Protein AF-A0A9D3YQA4-F1 (afdb_monomer_lite)

pLDDT: mean 78.3, std 12.28, range [40.34, 89.31]

InterPro domains:
  IPR014806 Ubiquitin-fold modifier-conjugating enzyme 1 [PF08694] (1-51)
  IPR014806 Ubiquitin-fold modifier-conjugating enzyme 1 [PTHR12921] (1-56)
  IPR016135 Ubiquitin-conjugating enzyme/RWD-like [G3DSA:3.10.110.10] (1-58)
  IPR016135 Ubiquitin-conjugating enzyme/RWD-like [SSF54495] (1-53)

Foldseek 3Di:
DPPPPDQPFDPVVVVVVVVCPPVDDPVNCCVRGVVVSCVPVVVVCVVVVVDDDDDPPDPDD

Sequence (61 aa):
MYRGGRICMTDHFKPLWAKNVPKFGIAHAMSLGLGPWLAVEIPDLVEKGIITHKSTDGASN

Organism: Dreissena polymorpha (NCBI:txid45954)

Secondary structure (DSSP, 8-state):
-BTTTB----TTHHHHHHHHTTT--HHHHIIIIIHHHHHHHHHHHHHTTS-----S-----

Structure (mmCIF, N/CA/C/O backbone):
data_AF-A0A9D3YQA4-F1
#
_entry.id   AF-A0A9D3YQA4-F1
#
loop_
_atom_site.group_PDB
_atom_site.id
_atom_site.type_symbol
_atom_site.label_atom_id
_atom_site.label_alt_id
_atom_site.label_comp_id
_atom_site.label_asym_id
_atom_site.label_entity_id
_atom_site.label_seq_id
_atom_site.pdbx_PDB_ins_code
_atom_site.Cartn_x
_atom_site.Cartn_y
_atom_site.Cartn_z
_atom_site.occupancy
_atom_site.B_iso_or_equiv
_atom_site.auth_seq_id
_atom_site.auth_comp_id
_atom_site.auth_asym_id
_atom_site.auth_atom_id
_atom_site.pdbx_PDB_model_num
ATOM 1 N N . MET A 1 1 ? -2.626 -9.750 4.808 1.00 62.59 1 MET A N 1
ATOM 2 C 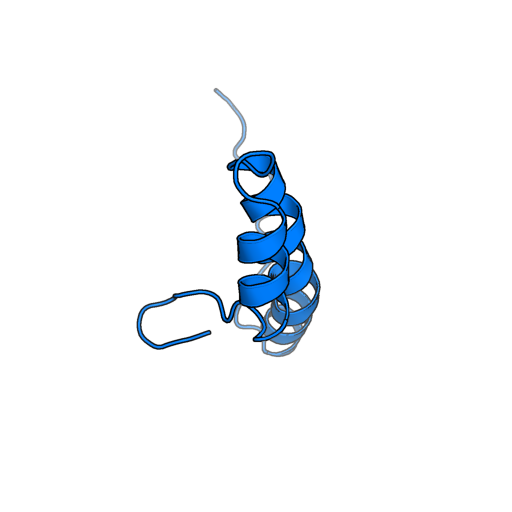CA . MET A 1 1 ? -1.222 -9.800 5.318 1.00 62.59 1 MET A CA 1
ATOM 3 C C . MET A 1 1 ? -0.675 -11.232 5.401 1.00 62.59 1 MET A C 1
ATOM 5 O O . MET A 1 1 ? -1.370 -12.117 5.883 1.00 62.59 1 MET A O 1
ATOM 9 N N . TYR A 1 2 ? 0.573 -11.471 4.986 1.00 67.25 2 TYR A N 1
ATOM 10 C CA . TYR A 1 2 ? 1.287 -12.734 5.226 1.00 67.25 2 TYR A CA 1
ATOM 11 C C . TYR A 1 2 ? 1.853 -12.788 6.655 1.00 67.25 2 TYR A C 1
ATOM 13 O O . TYR A 1 2 ? 2.090 -11.749 7.279 1.00 67.25 2 TYR A O 1
ATOM 21 N N . ARG A 1 3 ? 2.127 -14.004 7.163 1.00 60.28 3 ARG A N 1
ATOM 22 C CA . ARG A 1 3 ? 2.761 -14.223 8.482 1.00 60.28 3 ARG A CA 1
ATOM 23 C C . ARG A 1 3 ? 3.954 -13.278 8.681 1.00 60.28 3 ARG A C 1
ATOM 25 O O . ARG A 1 3 ? 4.843 -13.216 7.825 1.00 60.28 3 ARG A O 1
ATOM 32 N N . GLY A 1 4 ? 3.952 -12.577 9.817 1.00 71.56 4 GLY A N 1
ATOM 33 C CA . GLY A 1 4 ? 4.996 -11.622 10.201 1.00 71.56 4 GLY A CA 1
ATOM 34 C C . GLY A 1 4 ? 4.797 -10.193 9.683 1.00 71.56 4 GLY A C 1
ATOM 35 O O . GLY A 1 4 ? 5.775 -9.468 9.563 1.00 71.56 4 GLY A O 1
ATOM 36 N N . GLY A 1 5 ? 3.572 -9.791 9.327 1.00 71.31 5 GLY A N 1
ATOM 37 C CA . GLY A 1 5 ? 3.273 -8.408 8.929 1.00 71.31 5 GLY A CA 1
ATOM 38 C C . GLY A 1 5 ? 3.733 -8.035 7.516 1.00 71.31 5 GLY A C 1
ATOM 39 O O . GLY A 1 5 ? 3.711 -6.866 7.143 1.00 71.31 5 GLY A O 1
ATOM 40 N N . ARG A 1 6 ? 4.128 -9.017 6.694 1.00 70.19 6 ARG A N 1
ATOM 41 C CA . ARG A 1 6 ? 4.435 -8.770 5.281 1.00 70.19 6 ARG A CA 1
ATOM 42 C C . ARG A 1 6 ? 3.143 -8.471 4.529 1.00 70.19 6 ARG A C 1
ATOM 44 O O . ARG A 1 6 ? 2.182 -9.238 4.595 1.00 70.19 6 ARG A O 1
ATOM 51 N N . ILE A 1 7 ? 3.131 -7.365 3.800 1.00 76.38 7 ILE A N 1
ATOM 52 C CA . ILE A 1 7 ? 1.992 -6.955 2.982 1.00 76.38 7 ILE A CA 1
ATOM 53 C C . ILE A 1 7 ? 1.738 -8.008 1.901 1.00 76.38 7 ILE A C 1
ATOM 55 O O . ILE A 1 7 ? 2.678 -8.525 1.288 1.00 76.38 7 ILE A O 1
ATOM 59 N N . CYS A 1 8 ? 0.466 -8.348 1.679 1.00 70.25 8 CYS A N 1
ATOM 60 C CA . CYS A 1 8 ? 0.086 -9.223 0.578 1.00 70.25 8 CYS A CA 1
ATOM 61 C C . CYS A 1 8 ? 0.220 -8.449 -0.734 1.00 70.25 8 CYS A C 1
ATOM 63 O O . CYS A 1 8 ? -0.745 -7.872 -1.221 1.00 70.25 8 CYS A O 1
ATOM 65 N N . MET A 1 9 ? 1.429 -8.407 -1.295 1.00 67.38 9 MET A N 1
ATOM 66 C CA . MET A 1 9 ? 1.614 -7.919 -2.658 1.00 67.38 9 MET A CA 1
ATOM 67 C C . MET A 1 9 ? 0.882 -8.874 -3.599 1.00 67.38 9 MET A C 1
ATOM 69 O O . MET A 1 9 ? 1.094 -10.086 -3.535 1.00 67.38 9 MET A O 1
ATOM 73 N N . THR A 1 10 ? -0.008 -8.323 -4.422 1.00 70.81 10 THR A N 1
ATOM 74 C CA . THR A 1 10 ? -0.837 -9.093 -5.351 1.00 70.81 10 THR A CA 1
ATOM 75 C C . THR A 1 10 ? 0.043 -9.920 -6.288 1.00 70.81 10 THR A C 1
ATOM 77 O O . THR A 1 10 ? 1.128 -9.482 -6.682 1.00 70.81 10 THR A O 1
ATOM 80 N N . ASP A 1 11 ? -0.425 -11.097 -6.706 1.00 72.25 11 ASP A N 1
ATOM 81 C CA . ASP A 1 11 ? 0.291 -11.924 -7.691 1.00 72.25 11 ASP A CA 1
ATOM 82 C C . ASP A 1 11 ? 0.546 -11.181 -9.014 1.00 72.25 11 ASP A C 1
ATOM 84 O O . ASP A 1 11 ? 1.482 -11.497 -9.741 1.00 72.25 11 ASP A O 1
ATOM 88 N N . HIS A 1 12 ? -0.224 -10.123 -9.279 1.00 77.19 12 HIS A N 1
ATOM 89 C CA . HIS A 1 12 ? -0.065 -9.211 -10.410 1.00 77.19 12 HIS A CA 1
ATOM 90 C C . HIS A 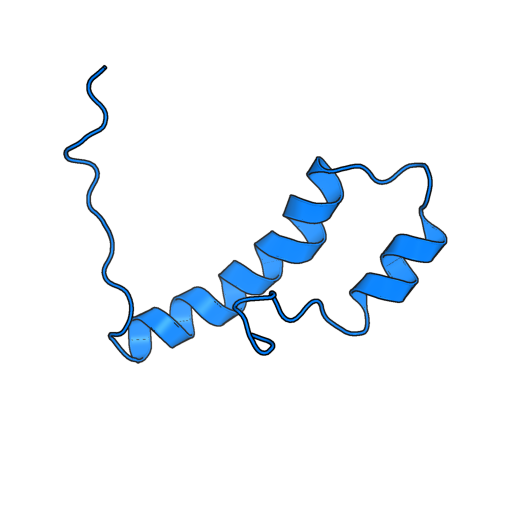1 12 ? 1.126 -8.243 -10.269 1.00 77.19 12 HIS A C 1
ATOM 92 O O . HIS A 1 12 ? 1.686 -7.807 -11.277 1.00 77.19 12 HIS A O 1
ATOM 98 N N . PHE A 1 13 ? 1.559 -7.919 -9.047 1.00 80.88 13 PHE A N 1
ATOM 99 C CA . PHE A 1 13 ? 2.638 -6.958 -8.801 1.00 80.88 13 PHE A CA 1
ATOM 100 C C . PHE A 1 13 ? 4.022 -7.519 -9.160 1.00 80.88 13 PHE A C 1
ATOM 102 O O . PHE A 1 13 ? 4.823 -6.833 -9.792 1.00 80.88 13 PHE A O 1
ATOM 109 N N . LYS A 1 14 ? 4.299 -8.788 -8.833 1.00 81.38 14 LYS A N 1
ATOM 110 C CA . LYS A 1 14 ? 5.574 -9.458 -9.165 1.00 81.38 14 LYS A CA 1
ATOM 111 C C . LYS A 1 14 ? 5.919 -9.447 -10.666 1.00 81.38 14 LYS A C 1
ATOM 113 O O . LYS A 1 14 ? 7.028 -9.026 -10.999 1.00 81.38 14 LYS A O 1
ATOM 118 N N . PRO A 1 15 ? 5.031 -9.872 -11.588 1.00 86.25 15 PRO A N 1
ATOM 119 C CA . PRO A 1 15 ? 5.328 -9.847 -13.017 1.00 86.25 15 PRO A CA 1
ATOM 120 C C . PRO A 1 15 ? 5.379 -8.420 -13.580 1.00 86.25 15 PRO A C 1
ATOM 122 O O . PRO A 1 15 ? 6.183 -8.158 -14.473 1.00 86.25 15 PRO A O 1
ATOM 125 N N . LEU A 1 16 ? 4.573 -7.486 -13.057 1.00 85.06 16 LEU A N 1
ATOM 126 C CA . LEU A 1 16 ? 4.638 -6.071 -13.441 1.00 85.06 16 LEU A CA 1
ATOM 127 C C . LEU A 1 16 ? 5.985 -5.444 -13.054 1.00 85.06 16 LEU A C 1
ATOM 129 O O . LEU A 1 16 ? 6.566 -4.694 -13.838 1.00 85.06 16 LEU A O 1
ATOM 133 N N . TRP A 1 17 ? 6.487 -5.775 -11.865 1.00 85.25 17 TRP A N 1
ATOM 134 C CA . TRP A 1 17 ? 7.783 -5.320 -11.383 1.00 85.25 17 TRP A CA 1
ATOM 135 C C . TRP A 1 17 ? 8.916 -5.887 -12.236 1.00 85.25 17 TRP A C 1
ATOM 137 O O . TRP A 1 17 ? 9.709 -5.125 -12.780 1.00 85.25 17 TRP A O 1
ATOM 147 N N . ALA A 1 18 ? 8.943 -7.210 -12.434 1.00 85.88 18 ALA A N 1
ATOM 148 C CA . ALA A 1 18 ? 9.990 -7.896 -13.193 1.00 85.88 18 ALA A CA 1
ATOM 149 C C . ALA A 1 18 ? 10.146 -7.366 -14.631 1.00 85.88 18 ALA A C 1
ATOM 151 O O . ALA A 1 18 ? 11.265 -7.261 -15.123 1.00 85.88 18 ALA A O 1
ATOM 152 N N . LYS A 1 19 ? 9.044 -6.979 -15.288 1.00 89.31 19 LYS A N 1
ATOM 153 C CA . LYS A 1 19 ? 9.059 -6.424 -16.655 1.00 89.31 19 LYS A CA 1
ATOM 154 C C . LYS A 1 19 ? 9.614 -4.998 -16.755 1.00 89.31 19 LYS A C 1
ATOM 156 O O . LYS A 1 19 ? 9.985 -4.578 -17.844 1.00 89.31 19 LYS A O 1
ATOM 161 N N . ASN A 1 20 ? 9.643 -4.252 -15.653 1.00 85.12 20 ASN A N 1
ATOM 162 C CA . ASN A 1 20 ? 9.982 -2.826 -15.642 1.00 85.12 20 ASN A CA 1
ATOM 163 C C . ASN A 1 20 ? 11.280 -2.509 -14.878 1.00 85.12 20 ASN A C 1
ATOM 165 O O . ASN A 1 20 ? 11.670 -1.343 -14.778 1.00 85.12 20 ASN A O 1
ATOM 169 N N . VAL A 1 21 ? 11.990 -3.523 -14.372 1.00 83.56 21 VAL A N 1
ATOM 170 C CA . VAL A 1 21 ? 13.375 -3.372 -13.893 1.00 83.56 21 VAL A CA 1
ATOM 171 C C . VAL A 1 21 ? 14.272 -3.020 -15.092 1.00 83.56 21 VAL A C 1
ATOM 173 O O . VAL A 1 21 ? 14.133 -3.650 -16.140 1.00 83.56 21 VAL A O 1
ATOM 176 N N . PRO A 1 22 ? 15.185 -2.030 -14.994 1.00 85.19 22 PRO A N 1
ATOM 177 C CA . PRO A 1 22 ? 15.627 -1.285 -13.803 1.00 85.19 22 PRO A CA 1
ATOM 178 C C . PRO A 1 22 ? 14.962 0.093 -13.602 1.00 85.19 22 PRO A C 1
ATOM 180 O O . PRO A 1 22 ? 15.440 0.888 -12.800 1.00 85.19 22 PRO A O 1
ATOM 183 N N . LYS A 1 23 ? 13.886 0.418 -14.329 1.00 85.62 23 LYS A N 1
ATOM 184 C CA . LYS A 1 23 ? 13.257 1.755 -14.286 1.00 85.62 23 LYS A CA 1
ATOM 185 C C . LYS A 1 23 ? 12.474 2.004 -12.995 1.00 85.62 23 LYS A C 1
ATOM 187 O O . LYS A 1 23 ? 12.287 3.149 -12.593 1.00 85.62 23 LYS A O 1
ATOM 192 N N . PHE A 1 24 ? 11.988 0.941 -12.359 1.00 86.50 24 PHE A N 1
ATOM 193 C CA . PHE A 1 24 ? 11.248 1.039 -11.106 1.00 86.50 24 PHE A CA 1
ATOM 194 C C . PHE A 1 24 ? 12.185 1.115 -9.900 1.00 86.50 24 PHE A C 1
ATOM 196 O O . PHE A 1 24 ? 13.078 0.292 -9.725 1.00 86.50 24 PHE A O 1
ATOM 203 N N . GLY A 1 25 ? 11.937 2.115 -9.055 1.00 87.44 25 GLY A N 1
ATOM 204 C CA . GLY A 1 25 ? 12.635 2.352 -7.791 1.00 87.44 25 GLY A CA 1
ATOM 205 C C . GLY A 1 25 ? 11.686 2.332 -6.592 1.00 87.44 25 GLY A C 1
ATOM 206 O O . GLY A 1 25 ? 10.507 2.002 -6.718 1.00 87.44 25 GLY A O 1
ATOM 207 N N . ILE A 1 26 ? 12.178 2.742 -5.422 1.00 86.31 26 ILE A N 1
ATOM 208 C CA . ILE A 1 26 ? 11.437 2.678 -4.146 1.00 86.31 26 ILE A CA 1
ATOM 209 C C . ILE A 1 26 ? 10.111 3.455 -4.205 1.00 86.31 26 ILE A C 1
ATOM 211 O O . ILE A 1 26 ? 9.094 2.965 -3.720 1.00 86.31 26 ILE A O 1
ATOM 215 N N . ALA A 1 27 ? 10.089 4.612 -4.875 1.00 87.94 27 ALA A N 1
ATOM 216 C CA . ALA A 1 27 ? 8.866 5.396 -5.060 1.00 87.94 27 ALA A CA 1
ATOM 217 C C . ALA A 1 27 ? 7.761 4.598 -5.777 1.00 87.94 27 ALA A C 1
ATOM 219 O O . ALA A 1 27 ? 6.601 4.647 -5.376 1.00 87.94 27 ALA A O 1
ATOM 220 N N . HIS A 1 28 ? 8.133 3.802 -6.784 1.00 87.50 28 HIS A N 1
ATOM 221 C CA . HIS A 1 28 ? 7.200 2.938 -7.507 1.00 87.50 28 HIS A CA 1
ATOM 222 C C . HIS A 1 28 ? 6.752 1.750 -6.651 1.00 87.50 28 HIS A C 1
ATOM 224 O O . HIS A 1 28 ? 5.600 1.337 -6.734 1.00 87.50 28 HIS A O 1
ATOM 230 N N . ALA A 1 29 ? 7.627 1.211 -5.794 1.00 84.75 29 ALA A N 1
ATOM 231 C CA . ALA A 1 29 ? 7.243 0.153 -4.856 1.00 84.75 29 ALA A CA 1
ATOM 232 C C . ALA A 1 29 ? 6.196 0.649 -3.848 1.00 84.75 29 ALA A C 1
ATOM 234 O O . ALA A 1 29 ? 5.235 -0.060 -3.549 1.00 84.75 29 ALA A O 1
ATOM 235 N N . MET A 1 30 ? 6.352 1.880 -3.355 1.00 85.75 30 MET A N 1
ATOM 236 C CA . MET A 1 30 ? 5.387 2.490 -2.442 1.00 85.75 30 MET A CA 1
ATOM 237 C C . MET A 1 30 ? 4.063 2.808 -3.143 1.00 85.75 30 MET A C 1
ATOM 239 O O . MET A 1 30 ? 3.006 2.461 -2.620 1.00 85.75 30 MET A O 1
ATOM 243 N N . SER A 1 31 ? 4.096 3.409 -4.334 1.00 86.25 31 SER A N 1
ATOM 244 C CA . SER A 1 31 ? 2.868 3.805 -5.034 1.00 86.25 31 SER A CA 1
ATOM 245 C C . SER A 1 31 ? 2.079 2.623 -5.599 1.00 86.25 31 SER A C 1
ATOM 247 O O . SER A 1 31 ? 0.856 2.633 -5.523 1.00 86.25 31 SER A O 1
ATOM 249 N N . LEU A 1 32 ? 2.750 1.598 -6.134 1.00 82.88 32 LEU A N 1
ATOM 250 C CA . LEU A 1 32 ? 2.096 0.454 -6.784 1.00 82.88 32 LEU A CA 1
ATOM 251 C C . LEU A 1 32 ? 1.895 -0.747 -5.848 1.00 82.88 32 LEU A C 1
ATOM 253 O O . LEU A 1 32 ? 1.005 -1.558 -6.088 1.00 82.88 32 LEU A O 1
ATOM 257 N N . GLY A 1 33 ? 2.719 -0.888 -4.806 1.00 84.12 33 GLY A N 1
ATOM 258 C CA . GLY A 1 33 ? 2.640 -1.999 -3.854 1.00 84.12 33 GLY A CA 1
ATOM 259 C C . GLY A 1 33 ? 1.900 -1.629 -2.570 1.00 84.12 33 GLY A C 1
ATOM 260 O O . GLY A 1 33 ? 0.910 -2.266 -2.216 1.00 84.12 33 GLY A O 1
ATOM 261 N N . LEU A 1 34 ? 2.375 -0.596 -1.869 1.00 84.56 34 LEU A N 1
ATOM 262 C CA . LEU A 1 34 ? 1.838 -0.207 -0.559 1.00 84.56 34 LEU A CA 1
ATOM 263 C C . LEU A 1 34 ? 0.516 0.568 -0.673 1.00 84.56 34 LEU A C 1
ATOM 265 O O . LEU A 1 34 ? -0.412 0.289 0.082 1.00 84.56 34 LEU A O 1
ATOM 269 N N . GLY A 1 35 ? 0.415 1.508 -1.615 1.00 86.25 35 GLY A N 1
ATOM 270 C CA . GLY A 1 35 ? -0.768 2.360 -1.793 1.00 86.25 35 GLY A CA 1
ATOM 271 C C . GLY A 1 35 ? -2.076 1.574 -1.979 1.00 86.25 35 GLY A C 1
ATOM 272 O O . GLY A 1 35 ? -2.997 1.749 -1.180 1.00 86.25 35 GLY A O 1
ATOM 273 N N . PRO A 1 36 ? -2.165 0.661 -2.965 1.00 85.88 36 PRO A N 1
ATOM 274 C CA . PRO A 1 36 ? -3.372 -0.132 -3.190 1.00 85.88 36 PRO A CA 1
ATOM 275 C C . PRO A 1 36 ? -3.711 -1.058 -2.020 1.00 85.88 36 PRO A C 1
ATOM 277 O O . PRO A 1 36 ? -4.884 -1.281 -1.736 1.00 85.88 36 PRO A O 1
ATOM 280 N N . 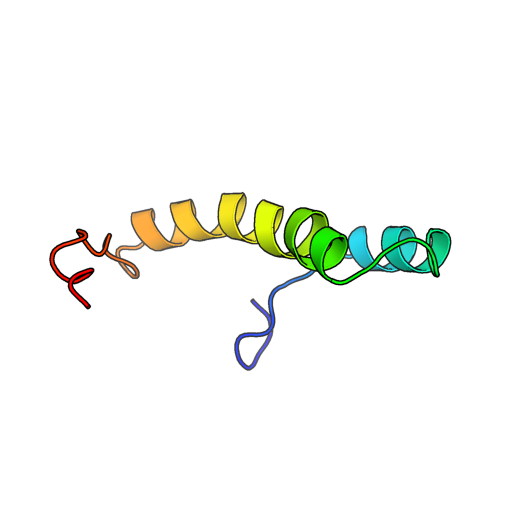TRP A 1 37 ? -2.700 -1.577 -1.316 1.00 85.38 37 TRP A N 1
ATOM 281 C CA . TRP A 1 37 ? -2.927 -2.413 -0.139 1.00 85.38 37 TRP A CA 1
ATOM 282 C C . TRP A 1 37 ? -3.553 -1.617 1.010 1.00 85.38 37 TRP A C 1
ATOM 284 O O . TRP A 1 37 ? -4.540 -2.064 1.589 1.00 85.38 37 TRP A O 1
ATOM 294 N N . LEU A 1 38 ? -3.037 -0.414 1.291 1.00 84.75 38 LEU A N 1
ATOM 295 C CA . LEU A 1 38 ? -3.630 0.480 2.289 1.00 84.75 38 LEU A CA 1
ATOM 296 C C . LEU A 1 38 ? -5.070 0.858 1.923 1.00 84.75 38 LEU A C 1
ATOM 298 O O . LEU A 1 38 ? -5.927 0.881 2.798 1.00 84.75 38 LEU A O 1
ATOM 302 N N . ALA A 1 39 ? -5.357 1.098 0.642 1.00 86.31 39 ALA A N 1
ATOM 303 C CA . ALA A 1 39 ? -6.704 1.446 0.193 1.00 86.31 39 ALA A CA 1
ATOM 304 C C . ALA A 1 39 ? -7.741 0.339 0.458 1.00 86.31 39 ALA A C 1
ATOM 306 O O . ALA A 1 39 ? -8.900 0.653 0.712 1.00 86.31 39 ALA A O 1
ATOM 307 N N . VAL A 1 40 ? -7.340 -0.936 0.412 1.00 85.62 40 VAL A N 1
ATOM 308 C CA . VAL A 1 40 ? -8.248 -2.073 0.650 1.00 85.62 40 VAL A CA 1
ATOM 309 C C . VAL A 1 40 ? -8.290 -2.470 2.123 1.00 85.62 40 VAL A C 1
ATOM 311 O O . VAL A 1 40 ? -9.364 -2.747 2.648 1.00 85.62 40 VAL A O 1
ATOM 314 N N . GLU A 1 41 ? -7.146 -2.502 2.807 1.00 84.50 41 GLU A N 1
ATOM 315 C CA . GLU A 1 41 ? -7.083 -3.054 4.165 1.00 84.50 41 GLU A CA 1
ATOM 316 C C . GLU A 1 41 ? -7.356 -2.027 5.265 1.00 84.50 41 GLU A C 1
ATOM 318 O O . GLU A 1 41 ? -7.878 -2.401 6.309 1.00 84.50 41 GLU A O 1
ATOM 323 N N . ILE A 1 42 ? -7.092 -0.731 5.060 1.00 86.69 42 ILE A N 1
ATOM 324 C CA . ILE A 1 42 ? -7.425 0.282 6.077 1.00 86.69 42 ILE A CA 1
ATOM 325 C C . ILE A 1 42 ? -8.941 0.368 6.339 1.00 86.69 42 ILE A C 1
ATOM 327 O O . ILE A 1 42 ? -9.307 0.362 7.513 1.00 86.69 42 ILE A O 1
ATOM 331 N N . PRO A 1 43 ? -9.837 0.392 5.330 1.00 86.69 43 PRO A N 1
ATOM 332 C CA . PRO A 1 43 ? -11.281 0.397 5.580 1.00 86.69 43 PRO A CA 1
ATOM 333 C C . PRO A 1 43 ? -11.763 -0.835 6.354 1.00 86.69 43 PRO A C 1
ATOM 335 O O . PRO A 1 43 ? -12.504 -0.689 7.320 1.00 86.69 43 PRO A O 1
ATOM 338 N N . ASP A 1 44 ? -11.282 -2.027 5.988 1.00 86.62 44 ASP A N 1
ATOM 339 C CA . ASP A 1 44 ? -11.627 -3.286 6.665 1.00 86.62 44 ASP A CA 1
ATOM 340 C C . ASP A 1 44 ? -11.140 -3.300 8.127 1.00 86.62 44 ASP A C 1
ATOM 342 O O . ASP A 1 44 ? -11.851 -3.730 9.036 1.00 86.62 44 ASP A O 1
ATOM 346 N N . LEU A 1 45 ? -9.943 -2.768 8.392 1.00 86.00 45 LEU A N 1
ATOM 347 C CA . LEU A 1 45 ? -9.397 -2.669 9.749 1.00 86.00 45 LEU A CA 1
ATOM 348 C C . LEU A 1 45 ? -10.116 -1.624 10.616 1.00 86.00 45 LEU A C 1
ATOM 350 O O . LEU A 1 45 ? -10.214 -1.810 11.833 1.00 86.00 45 LEU A O 1
ATOM 354 N N . VAL A 1 46 ? -10.619 -0.547 10.007 1.00 87.31 46 VAL A N 1
ATOM 355 C CA . VAL A 1 46 ? -11.441 0.469 10.680 1.00 87.31 46 VAL A CA 1
ATOM 356 C C . VAL A 1 46 ? -12.834 -0.083 10.989 1.00 87.31 46 VAL A C 1
ATOM 358 O O . VAL A 1 46 ? -13.303 0.078 12.114 1.00 87.31 46 VAL A O 1
ATOM 361 N N . GLU A 1 47 ? -13.468 -0.789 10.049 1.00 87.94 47 GLU A N 1
ATOM 362 C CA . GLU A 1 47 ? -14.778 -1.427 10.258 1.00 87.94 47 GLU A CA 1
ATOM 363 C C . GLU A 1 47 ? -14.724 -2.486 11.369 1.00 87.94 47 GLU A C 1
ATOM 365 O O . GLU A 1 47 ? -15.614 -2.558 12.216 1.00 87.94 47 GLU A O 1
ATOM 370 N N . LYS A 1 48 ? -13.630 -3.251 11.440 1.00 88.19 48 LYS A N 1
ATOM 371 C CA . LYS A 1 48 ? -13.380 -4.220 12.521 1.00 88.19 48 LYS A CA 1
ATOM 372 C C . LYS A 1 48 ? -13.014 -3.575 13.862 1.00 88.19 48 LYS A C 1
ATOM 374 O O . LYS A 1 48 ? -12.863 -4.293 14.849 1.00 88.19 48 LYS A O 1
ATOM 379 N N . GLY A 1 49 ? -12.831 -2.254 13.913 1.00 84.94 49 GLY A N 1
ATOM 380 C CA . GLY A 1 49 ? -12.468 -1.522 15.128 1.00 84.94 49 GLY A CA 1
ATOM 381 C C . GLY A 1 49 ? -11.065 -1.831 15.663 1.00 84.94 49 GLY A C 1
ATOM 382 O O . GLY A 1 49 ? -10.790 -1.580 16.834 1.00 84.94 49 GLY A O 1
ATOM 383 N N . ILE A 1 50 ? -10.174 -2.390 14.837 1.00 85.31 50 ILE A N 1
ATOM 384 C CA . ILE A 1 50 ? -8.802 -2.748 15.241 1.00 85.31 50 ILE A CA 1
ATOM 385 C C . ILE A 1 50 ? -7.888 -1.512 15.200 1.00 85.31 50 ILE A C 1
ATOM 387 O O . ILE A 1 50 ? -6.911 -1.434 15.947 1.00 85.31 50 ILE A O 1
ATOM 391 N N . ILE A 1 51 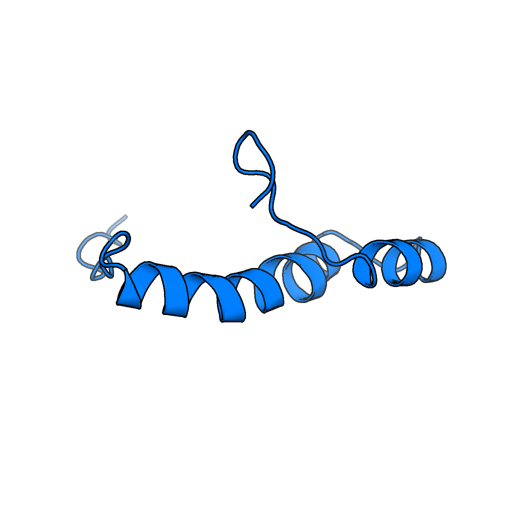? -8.197 -0.541 14.332 1.00 83.81 51 ILE A N 1
ATOM 392 C CA . ILE A 1 51 ? -7.415 0.685 14.141 1.00 83.81 51 ILE A CA 1
ATOM 393 C C . ILE A 1 51 ? -8.294 1.911 14.396 1.00 83.81 51 ILE A C 1
ATOM 395 O O . ILE A 1 51 ? -9.352 2.064 13.790 1.00 83.81 51 ILE A O 1
ATOM 399 N N . THR A 1 52 ? -7.800 2.823 15.235 1.00 83.25 52 THR A N 1
ATOM 400 C CA . THR A 1 52 ? -8.399 4.143 15.475 1.00 83.25 52 THR A CA 1
ATOM 401 C C . THR A 1 52 ? -7.550 5.221 14.808 1.00 83.25 52 THR A C 1
ATOM 403 O O . THR A 1 52 ? -6.319 5.153 14.826 1.00 83.25 52 THR A O 1
ATOM 406 N N . HIS A 1 53 ? -8.194 6.237 14.230 1.00 82.25 53 HIS A N 1
ATOM 407 C CA . HIS A 1 53 ? -7.489 7.390 13.677 1.00 82.25 53 HIS A CA 1
ATOM 408 C C . HIS A 1 53 ? -6.693 8.104 14.777 1.00 82.25 53 HIS A C 1
ATOM 410 O O . HIS A 1 53 ? -7.254 8.535 15.786 1.00 82.25 53 HIS A O 1
ATOM 416 N N . LYS A 1 54 ? -5.383 8.261 14.574 1.00 80.88 54 LYS A N 1
ATOM 417 C CA . LYS A 1 54 ? -4.562 9.116 15.429 1.00 80.88 54 LYS A CA 1
ATOM 418 C C . LYS A 1 54 ? -4.757 10.563 14.974 1.00 80.88 54 LYS A C 1
ATOM 420 O O . LYS A 1 54 ? -4.210 10.958 13.951 1.00 80.88 54 LYS A O 1
ATOM 425 N N . SER A 1 55 ? -5.542 11.341 15.718 1.00 58.66 55 SER A N 1
ATOM 426 C CA . SER A 1 55 ? -5.626 12.791 15.515 1.00 58.66 55 SER A CA 1
ATOM 427 C C . SER A 1 55 ? -4.257 13.436 15.752 1.00 58.66 55 SER A C 1
ATOM 429 O O . SER A 1 55 ? -3.529 13.061 16.675 1.00 58.66 55 SER A O 1
ATOM 431 N N . THR A 1 56 ? -3.877 14.360 14.871 1.00 59.09 56 THR A N 1
ATOM 432 C CA . THR A 1 56 ? -2.587 15.057 14.892 1.00 59.09 56 THR A CA 1
ATOM 433 C C . THR A 1 56 ? -2.553 16.090 16.018 1.00 59.09 56 THR A C 1
ATOM 435 O O . THR A 1 56 ? -2.663 17.280 15.767 1.00 59.09 56 THR A O 1
ATOM 438 N N . ASP A 1 57 ? -2.340 15.628 17.249 1.00 52.38 57 ASP A N 1
ATOM 439 C CA . ASP A 1 57 ? -1.985 16.456 18.414 1.00 52.38 57 ASP A CA 1
ATO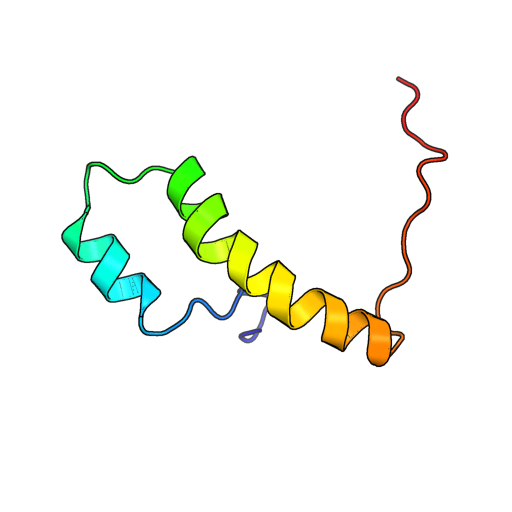M 440 C C . ASP A 1 57 ? -0.536 16.168 18.858 1.00 52.38 57 ASP A C 1
ATOM 442 O O . ASP A 1 57 ? -0.235 16.002 20.037 1.00 52.38 57 ASP A O 1
ATOM 446 N N . GLY A 1 58 ? 0.388 16.014 17.902 1.00 51.12 58 GLY A N 1
ATOM 447 C CA . GLY A 1 58 ? 1.764 15.604 18.217 1.00 51.12 58 GLY A CA 1
ATOM 448 C C . GLY A 1 58 ? 2.821 15.878 17.151 1.00 51.12 58 GLY A C 1
ATOM 449 O O . GLY A 1 58 ? 3.844 15.202 17.145 1.00 51.12 58 GLY A O 1
ATOM 450 N N . ALA A 1 59 ? 2.592 16.833 16.248 1.00 50.03 59 ALA A N 1
ATOM 451 C CA . ALA A 1 59 ? 3.621 17.340 15.339 1.00 50.03 59 ALA A CA 1
ATOM 452 C C . ALA A 1 59 ? 4.057 18.744 15.791 1.00 50.03 59 ALA A C 1
ATOM 454 O O . ALA A 1 59 ? 3.755 19.739 15.143 1.00 50.03 59 ALA A O 1
ATOM 455 N N . SER A 1 60 ? 4.735 18.800 16.941 1.00 40.34 60 SER A N 1
ATOM 456 C CA . SER A 1 60 ? 5.582 19.924 17.347 1.00 40.34 60 SER A CA 1
ATOM 457 C C . SER A 1 60 ? 6.958 19.360 17.691 1.00 40.34 60 SER A C 1
ATOM 459 O O . SER A 1 60 ? 7.130 18.772 18.760 1.00 40.34 60 SER A O 1
ATOM 461 N N . ASN A 1 61 ? 7.875 19.443 16.728 1.00 40.88 61 ASN A N 1
ATOM 462 C CA . ASN A 1 61 ? 9.305 19.752 16.864 1.00 40.88 61 ASN A CA 1
ATOM 463 C C . ASN A 1 61 ? 10.019 19.505 15.536 1.00 40.88 61 ASN A C 1
ATOM 465 O O . ASN A 1 61 ? 9.856 18.397 14.979 1.00 40.88 61 ASN A O 1
#

Radius of gyration: 15.19 Å; chains: 1; bounding b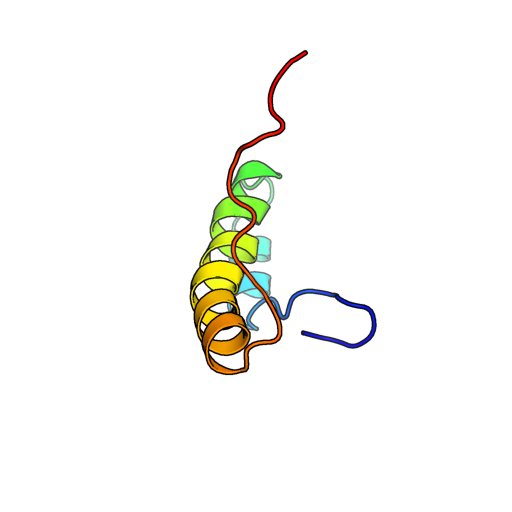ox: 30×34×35 Å